Protein AF-A0A0D8B7C5-F1 (afdb_monomer)

pLDDT: mean 93.24, std 6.32, range [67.25, 98.38]

Organism: NCBI:txid1856

Secondary structure (DSSP, 8-state):
-TTSSSEEEEEEETTEEEEEEETTTTTTTPPB-HHHHHHHHHH-GGGTT---BS--EEE--B-TTSPBPPPPHHHHHHHTPPTT--EEEEEE-TTT--EEEPTT--BS-HHHHHHHHHHHGGG-TT-EEEEEE--

Sequence (135 aa):
GVVGGNIEPVHLLEPAGSVYVNEGGLDLRLPMNPRATLLAAAANPLWRGGVLFGDALVVGPVDEDGWDTSAPEDYTKVLLAETGCRFHVEFQAPSSGRRRRLPGLEWTGKFTAYADGLRLADGFPGMAVRVVPAP

Nearest PDB structures (foldseek):
  4a90-assembly1_A  TM=3.768E-01  e=2.143E+00  Mus musculus
  4a90-assembly2_B  TM=3.658E-01  e=3.052E+00  Mus musculus
  1fzd-assembly2_G  TM=3.040E-01  e=3.052E+00  Homo sapiens

Mean predicted aligned error: 3.58 Å

InterPro domains:
  IPR024559 Domain of unknown function DUF3846 [PF12957] (2-76)

Solvent-accessible surface area (backbone atoms only — not comparable to full-atom values): 7375 Å² total; per-residue (Å²): 90,98,29,75,45,59,75,34,81,45,71,26,59,45,72,54,20,29,37,34,25,20,64,55,14,73,87,70,63,40,59,76,22,67,68,60,24,47,50,38,27,21,16,20,42,88,34,58,90,56,82,42,24,42,43,69,45,72,31,15,48,62,48,98,88,67,46,76,36,72,52,43,65,69,52,49,61,43,78,67,50,63,92,84,49,40,28,32,46,32,39,29,40,84,89,68,81,54,73,45,69,61,83,98,54,76,30,72,42,71,67,54,37,42,54,52,38,48,61,66,30,67,87,38,70,71,37,19,34,38,61,41,69,49,134

Structure (mmCIF, N/CA/C/O backbone):
data_AF-A0A0D8B7C5-F1
#
_entry.id   AF-A0A0D8B7C5-F1
#
loop_
_atom_site.group_PDB
_atom_site.id
_atom_site.type_symbol
_atom_site.label_atom_id
_atom_site.label_alt_id
_atom_site.label_comp_id
_atom_site.label_asym_id
_atom_site.label_entity_id
_atom_site.label_seq_id
_atom_site.pdbx_PDB_ins_code
_atom_site.Cartn_x
_atom_site.Cartn_y
_atom_site.Cartn_z
_atom_site.occupancy
_atom_site.B_iso_or_equiv
_atom_site.auth_seq_id
_atom_site.auth_comp_id
_atom_site.auth_asym_id
_atom_site.auth_atom_id
_atom_site.pdbx_PDB_model_num
ATOM 1 N N . GLY A 1 1 ? 20.149 -1.244 -8.445 1.00 79.25 1 GLY A N 1
ATOM 2 C CA . GLY A 1 1 ? 19.353 -0.095 -7.966 1.00 79.25 1 GLY A CA 1
ATOM 3 C C . GLY A 1 1 ? 18.659 -0.443 -6.662 1.00 79.25 1 GLY A C 1
ATOM 4 O O . GLY A 1 1 ? 18.781 -1.581 -6.225 1.00 79.25 1 GLY A O 1
ATOM 5 N N . VAL A 1 2 ? 17.927 0.504 -6.066 1.00 90.38 2 VAL A N 1
ATOM 6 C CA . VAL A 1 2 ? 17.217 0.343 -4.774 1.00 90.38 2 VAL A CA 1
ATOM 7 C C . VAL A 1 2 ? 16.148 -0.766 -4.775 1.00 90.38 2 VAL A C 1
ATOM 9 O O . VAL A 1 2 ? 15.845 -1.316 -3.727 1.00 90.38 2 VAL A O 1
ATOM 12 N N . VAL A 1 3 ? 15.652 -1.153 -5.956 1.00 94.69 3 VAL A N 1
ATOM 13 C CA . VAL A 1 3 ? 14.718 -2.284 -6.172 1.00 94.69 3 VAL A CA 1
ATOM 14 C C . VAL A 1 3 ? 15.356 -3.457 -6.938 1.00 94.69 3 VAL A C 1
ATOM 16 O O . VAL A 1 3 ? 14.677 -4.301 -7.518 1.00 94.69 3 VAL A O 1
ATOM 19 N N . GLY A 1 4 ? 16.689 -3.502 -7.019 1.00 93.38 4 GLY A N 1
ATOM 20 C CA . GLY A 1 4 ? 17.407 -4.598 -7.683 1.00 93.38 4 GLY A CA 1
ATOM 21 C C . GLY A 1 4 ? 17.410 -4.571 -9.220 1.00 93.38 4 GLY A C 1
ATOM 22 O O . GLY A 1 4 ? 17.824 -5.549 -9.830 1.00 93.38 4 GLY A O 1
ATOM 23 N N . GLY A 1 5 ? 16.998 -3.472 -9.862 1.00 94.19 5 GLY A N 1
ATOM 24 C CA . GLY A 1 5 ? 16.987 -3.338 -11.328 1.00 94.19 5 GLY A CA 1
ATOM 25 C C . GLY A 1 5 ? 16.534 -1.956 -11.795 1.00 94.19 5 GLY A C 1
ATOM 26 O O . GLY A 1 5 ? 16.677 -0.991 -11.034 1.00 94.19 5 GLY A O 1
ATOM 27 N N . ASN A 1 6 ? 16.014 -1.882 -13.025 1.00 96.19 6 ASN A N 1
ATOM 28 C CA . ASN A 1 6 ? 15.286 -0.713 -13.523 1.00 96.19 6 ASN A CA 1
ATOM 29 C C . ASN A 1 6 ? 14.016 -0.513 -12.700 1.00 96.19 6 ASN A C 1
ATOM 31 O O . ASN A 1 6 ? 13.411 -1.488 -12.251 1.00 96.19 6 ASN A O 1
ATOM 35 N N . ILE A 1 7 ? 13.649 0.746 -12.479 1.00 95.50 7 ILE A N 1
ATOM 36 C CA . ILE A 1 7 ? 12.488 1.096 -11.667 1.00 95.50 7 ILE A 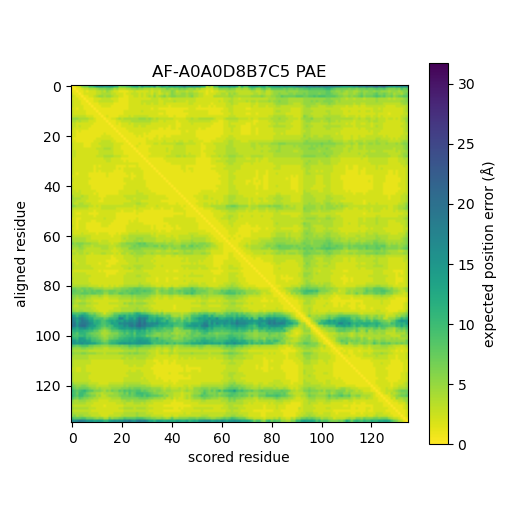CA 1
ATOM 37 C C . ILE A 1 7 ? 11.280 1.344 -12.563 1.00 95.50 7 ILE A C 1
ATOM 39 O O . ILE A 1 7 ? 11.401 2.022 -13.578 1.00 95.50 7 ILE A O 1
ATOM 43 N N . GLU A 1 8 ? 10.117 0.860 -12.145 1.00 95.31 8 GLU A N 1
ATOM 44 C CA . GLU A 1 8 ? 8.826 1.273 -12.693 1.00 95.31 8 GLU A CA 1
ATOM 45 C C . GLU A 1 8 ? 7.949 1.868 -11.577 1.00 95.31 8 GLU A C 1
ATOM 47 O O . GLU A 1 8 ? 7.939 1.336 -10.459 1.00 95.31 8 GLU A O 1
ATOM 52 N N . PRO A 1 9 ? 7.243 2.986 -11.826 1.00 96.44 9 PRO A N 1
ATOM 53 C CA . PRO A 1 9 ? 6.321 3.560 -10.857 1.00 96.44 9 PRO A CA 1
ATOM 54 C C . PRO A 1 9 ? 4.958 2.860 -10.880 1.00 96.44 9 PRO A C 1
ATOM 56 O O . PRO A 1 9 ? 4.271 2.808 -11.897 1.00 96.44 9 PRO A O 1
ATOM 59 N N . VAL A 1 10 ? 4.507 2.432 -9.705 1.00 97.44 10 VAL A N 1
ATOM 60 C CA . VAL A 1 10 ? 3.129 2.017 -9.431 1.00 97.44 10 VAL A CA 1
ATOM 61 C C . VAL A 1 10 ? 2.431 3.132 -8.658 1.00 97.44 10 VAL A C 1
ATOM 63 O O . VAL A 1 10 ? 2.718 3.363 -7.483 1.00 97.44 10 VAL A O 1
ATOM 66 N N . HIS A 1 11 ? 1.511 3.843 -9.311 1.00 96.25 11 HIS A N 1
ATOM 67 C CA . HIS A 1 11 ? 0.855 5.008 -8.714 1.00 96.25 11 HIS A CA 1
ATOM 68 C C . HIS A 1 11 ? -0.154 4.634 -7.622 1.00 96.25 11 HIS A C 1
ATOM 70 O O . HIS A 1 11 ? -1.088 3.854 -7.846 1.00 96.25 11 HIS A O 1
ATOM 76 N N . LEU A 1 12 ? 0.003 5.267 -6.462 1.00 95.94 12 LEU A N 1
ATOM 77 C CA . LEU A 1 12 ? -0.899 5.203 -5.319 1.00 95.94 12 LEU A CA 1
ATOM 78 C C . LEU A 1 12 ? -1.798 6.441 -5.322 1.00 95.94 12 LEU A C 1
ATOM 80 O O . LEU A 1 12 ? -1.307 7.554 -5.507 1.00 95.94 12 LEU A O 1
ATOM 84 N N . LEU A 1 13 ? -3.106 6.263 -5.122 1.00 93.94 13 LEU A N 1
ATOM 85 C CA . LEU A 1 13 ? -4.056 7.382 -5.143 1.00 93.94 13 LEU A CA 1
ATOM 86 C C . LEU A 1 13 ? -4.376 7.882 -3.736 1.00 93.94 13 LEU A C 1
ATOM 88 O O . LEU A 1 13 ? -4.490 9.084 -3.524 1.00 93.94 13 LEU A O 1
ATOM 92 N N . GLU A 1 14 ? -4.521 6.972 -2.773 1.00 92.00 14 GLU A N 1
ATOM 93 C CA . GLU A 1 14 ? -4.993 7.315 -1.434 1.00 92.00 14 GLU A CA 1
ATOM 94 C C . GLU A 1 14 ? -4.249 6.555 -0.328 1.00 92.00 14 GLU A C 1
ATOM 96 O O . GLU A 1 14 ? -4.606 5.411 -0.030 1.00 92.00 14 GLU A O 1
ATOM 101 N N . PRO A 1 15 ? -3.288 7.195 0.365 1.00 92.38 15 PRO A N 1
ATOM 102 C CA . PRO A 1 15 ? -2.668 8.495 0.059 1.00 92.38 15 PRO A CA 1
ATOM 103 C C . PRO A 1 15 ? -1.938 8.543 -1.294 1.00 92.38 15 PRO A C 1
ATOM 105 O O . PRO A 1 15 ? -1.398 7.530 -1.745 1.00 92.38 15 PRO A O 1
ATOM 108 N N . ALA A 1 16 ? -1.867 9.732 -1.899 1.00 94.12 16 ALA A N 1
ATOM 109 C CA . ALA A 1 16 ? -1.151 9.946 -3.155 1.00 94.12 16 ALA A CA 1
ATOM 110 C C . ALA A 1 16 ? 0.359 9.692 -3.000 1.00 94.12 16 ALA A C 1
ATOM 112 O O . ALA A 1 16 ? 0.970 10.132 -2.026 1.00 94.12 16 ALA A O 1
ATOM 113 N N . GLY A 1 17 ? 0.956 8.990 -3.962 1.00 95.94 17 GLY A N 1
ATOM 114 C CA . GLY A 1 17 ? 2.382 8.667 -3.994 1.00 95.94 17 GLY A CA 1
ATOM 115 C C . GLY A 1 17 ? 2.693 7.605 -5.044 1.00 95.94 17 GLY A C 1
ATOM 116 O O . GLY A 1 17 ? 1.864 7.323 -5.911 1.00 95.94 17 GLY A O 1
ATOM 117 N N . SER A 1 18 ? 3.859 6.976 -4.938 1.00 97.56 18 SER A N 1
ATOM 118 C CA . SER A 1 18 ? 4.259 5.884 -5.832 1.00 97.56 18 SER A CA 1
ATOM 119 C C . SER A 1 18 ? 4.951 4.765 -5.062 1.00 97.56 18 SER A C 1
ATOM 121 O O . SER A 1 18 ? 5.637 4.999 -4.066 1.00 97.56 18 SER A O 1
ATOM 123 N N . VAL A 1 19 ? 4.790 3.534 -5.543 1.00 97.94 19 VAL A N 1
ATOM 124 C CA . VAL A 1 19 ? 5.674 2.417 -5.208 1.00 97.94 19 VAL A CA 1
ATOM 125 C C . VAL A 1 19 ? 6.571 2.176 -6.407 1.00 97.94 19 VAL A C 1
ATOM 127 O O . VAL A 1 19 ? 6.086 1.789 -7.464 1.00 97.94 19 VAL A O 1
ATOM 130 N N . TYR A 1 20 ? 7.871 2.383 -6.251 1.00 97.94 20 TYR A N 1
ATOM 131 C CA . TYR A 1 20 ? 8.835 1.907 -7.229 1.00 97.94 20 TYR A CA 1
ATOM 132 C C . TYR A 1 20 ? 9.106 0.431 -6.996 1.00 97.94 20 TYR A C 1
ATOM 134 O O . TYR A 1 20 ? 9.385 0.015 -5.868 1.00 97.94 20 TYR A O 1
ATOM 142 N N . VAL A 1 21 ? 9.044 -0.346 -8.070 1.00 98.12 21 VAL A N 1
ATOM 143 C CA . VAL A 1 21 ? 9.389 -1.771 -8.095 1.00 98.12 21 VAL A CA 1
ATOM 144 C C . VAL A 1 21 ? 10.320 -2.057 -9.263 1.00 98.12 21 VAL A C 1
ATOM 146 O O . VAL A 1 21 ? 10.626 -1.169 -10.058 1.00 98.12 21 VAL A O 1
ATOM 149 N N . ASN A 1 22 ? 10.821 -3.286 -9.339 1.00 98.06 22 ASN A N 1
ATOM 150 C CA . ASN A 1 22 ? 11.639 -3.713 -10.461 1.00 98.06 22 ASN A CA 1
ATOM 151 C C . ASN A 1 22 ? 10.774 -3.925 -11.712 1.00 98.06 22 ASN A C 1
ATOM 153 O O . ASN A 1 22 ? 9.951 -4.838 -11.718 1.00 98.06 22 ASN A O 1
ATOM 157 N N . GLU A 1 23 ? 11.026 -3.149 -12.766 1.00 97.00 23 GLU A N 1
ATOM 158 C CA . GLU A 1 23 ? 10.319 -3.226 -14.058 1.00 97.00 23 GLU A CA 1
ATOM 159 C C . GLU A 1 23 ? 10.346 -4.641 -14.665 1.00 97.00 23 GLU A C 1
ATOM 161 O O . GLU A 1 23 ? 9.362 -5.133 -15.205 1.00 97.00 23 GLU A O 1
ATOM 166 N N . GLY A 1 24 ? 11.468 -5.353 -14.523 1.00 96.56 24 GLY A N 1
ATOM 167 C CA . GLY A 1 24 ? 11.631 -6.717 -15.028 1.00 96.56 24 GLY A CA 1
ATOM 168 C C . GLY A 1 24 ? 11.200 -7.801 -14.042 1.00 96.56 24 GLY A C 1
ATOM 169 O O . GLY A 1 24 ? 11.565 -8.960 -14.227 1.00 96.56 24 GLY A O 1
ATOM 170 N N . GLY A 1 25 ? 10.501 -7.464 -12.953 1.00 96.69 25 GLY A N 1
ATOM 171 C CA . GLY A 1 25 ? 10.321 -8.359 -11.809 1.00 96.69 25 GLY A CA 1
ATOM 172 C C . GLY A 1 25 ? 9.688 -9.714 -12.150 1.00 96.69 25 GLY A C 1
ATOM 173 O O . GLY A 1 25 ? 10.139 -10.742 -11.638 1.00 96.69 25 GLY A O 1
ATOM 174 N N . LEU A 1 26 ? 8.699 -9.730 -13.049 1.00 95.06 26 LEU A N 1
ATOM 175 C CA . LEU A 1 26 ? 8.060 -10.961 -13.523 1.00 95.06 26 LEU A CA 1
ATOM 176 C C . LEU A 1 26 ? 9.001 -11.793 -14.409 1.00 95.06 26 LEU A C 1
ATOM 178 O O . LEU A 1 26 ? 9.189 -12.985 -14.157 1.00 95.06 26 LEU A O 1
ATOM 182 N N . ASP A 1 27 ? 9.623 -11.166 -15.409 1.00 97.00 27 ASP A N 1
ATOM 183 C CA . ASP A 1 27 ? 10.511 -11.834 -16.371 1.00 97.00 27 ASP A CA 1
ATOM 184 C C . ASP A 1 27 ? 11.762 -12.406 -15.694 1.00 97.00 27 ASP A C 1
ATOM 186 O O . ASP A 1 27 ? 12.216 -13.510 -16.004 1.00 97.00 27 ASP A O 1
ATOM 190 N N . LEU A 1 28 ? 12.278 -11.684 -14.698 1.00 96.69 28 LEU A N 1
ATOM 191 C CA . LEU A 1 28 ? 13.405 -12.089 -13.860 1.00 96.69 28 LEU A CA 1
ATOM 192 C C . LEU A 1 28 ? 13.012 -13.096 -12.770 1.00 96.69 28 LEU A C 1
ATOM 194 O O . LEU A 1 28 ? 13.885 -13.569 -12.040 1.00 96.69 28 LEU A O 1
ATOM 198 N N . ARG A 1 29 ? 11.722 -13.440 -12.652 1.00 96.88 29 ARG A N 1
ATOM 199 C CA . ARG A 1 29 ? 11.176 -14.354 -11.635 1.00 96.88 29 ARG A CA 1
ATOM 200 C C . ARG A 1 29 ? 11.558 -13.950 -10.210 1.00 96.88 29 ARG A C 1
ATOM 202 O O . ARG A 1 29 ? 11.869 -14.804 -9.376 1.00 96.88 29 ARG A O 1
ATOM 209 N N . LEU A 1 30 ? 11.548 -12.649 -9.929 1.00 97.88 30 LEU A N 1
ATOM 210 C CA . LEU A 1 30 ? 11.749 -12.157 -8.573 1.00 97.88 30 LEU A CA 1
ATOM 211 C C . LEU A 1 30 ? 10.619 -12.664 -7.663 1.00 97.88 30 LEU A C 1
ATOM 213 O O . LEU A 1 30 ? 9.504 -12.911 -8.131 1.00 97.88 30 LEU A O 1
ATOM 217 N N . PRO A 1 31 ? 10.873 -12.846 -6.358 1.00 98.12 31 PRO A N 1
ATOM 218 C CA . PRO A 1 31 ? 9.836 -13.297 -5.441 1.00 98.12 31 PRO A CA 1
ATOM 219 C C . PRO A 1 31 ? 8.682 -12.292 -5.393 1.00 98.12 31 PRO A C 1
ATOM 221 O O . PRO A 1 31 ? 8.898 -11.080 -5.397 1.00 98.12 31 PRO A O 1
ATOM 224 N N . MET A 1 32 ? 7.450 -12.796 -5.298 1.00 98.00 32 MET A N 1
ATOM 225 C CA . MET A 1 32 ? 6.280 -11.952 -5.060 1.00 98.00 32 MET A CA 1
ATOM 226 C C . MET A 1 32 ? 6.479 -11.121 -3.788 1.00 98.00 32 MET A C 1
ATOM 228 O O . MET A 1 32 ? 6.864 -11.652 -2.744 1.00 98.00 32 MET A O 1
ATOM 232 N N . ASN A 1 33 ? 6.130 -9.837 -3.853 1.00 98.19 33 ASN A N 1
ATOM 233 C CA . ASN A 1 33 ? 6.102 -8.948 -2.703 1.00 98.19 33 ASN A CA 1
ATOM 234 C C . ASN A 1 33 ? 4.655 -8.740 -2.224 1.00 98.19 33 ASN A C 1
ATOM 236 O O . ASN A 1 33 ? 3.966 -7.829 -2.698 1.00 98.19 33 ASN A O 1
ATOM 240 N N . PRO A 1 34 ? 4.166 -9.549 -1.264 1.00 97.94 34 PRO A N 1
ATOM 241 C CA . PRO A 1 34 ? 2.782 -9.453 -0.802 1.00 97.94 34 PRO A CA 1
ATOM 242 C C . PRO A 1 34 ? 2.493 -8.112 -0.122 1.00 97.94 34 PRO A C 1
ATOM 244 O O . PRO A 1 34 ? 1.378 -7.610 -0.198 1.00 97.94 34 PRO A O 1
ATOM 247 N N . ARG A 1 35 ? 3.499 -7.500 0.515 1.00 97.75 35 ARG A N 1
ATOM 248 C CA . ARG A 1 35 ? 3.347 -6.221 1.218 1.00 97.75 35 ARG A CA 1
ATOM 249 C C . ARG A 1 35 ? 3.112 -5.077 0.239 1.00 97.75 35 ARG A C 1
ATOM 251 O O . ARG A 1 35 ? 2.156 -4.328 0.412 1.00 97.75 35 ARG A O 1
ATOM 258 N N . ALA A 1 36 ? 3.952 -4.976 -0.791 1.00 98.00 36 ALA A N 1
ATOM 259 C CA . ALA A 1 36 ? 3.799 -3.970 -1.840 1.00 98.00 36 ALA A CA 1
ATOM 260 C C . ALA A 1 36 ? 2.510 -4.194 -2.643 1.00 98.00 36 ALA A C 1
ATOM 262 O O . ALA A 1 36 ? 1.780 -3.245 -2.908 1.00 98.00 36 ALA A O 1
ATOM 263 N N . THR A 1 37 ? 2.189 -5.455 -2.951 1.00 98.38 37 THR A N 1
ATOM 264 C CA . THR A 1 37 ? 0.967 -5.823 -3.681 1.00 98.38 37 THR A CA 1
ATOM 265 C C . THR A 1 37 ? -0.297 -5.407 -2.923 1.00 98.38 37 THR A C 1
ATOM 267 O O . THR A 1 37 ? -1.173 -4.760 -3.493 1.00 98.38 37 THR A O 1
ATOM 270 N N . LEU A 1 38 ? -0.380 -5.715 -1.621 1.00 98.12 38 LEU A N 1
ATOM 271 C CA . LEU A 1 38 ? -1.498 -5.286 -0.776 1.00 98.12 38 LEU A CA 1
ATOM 272 C C . LEU A 1 38 ? -1.598 -3.760 -0.703 1.00 98.12 38 LEU A C 1
ATOM 274 O O . LEU A 1 38 ? -2.698 -3.221 -0.794 1.00 98.12 38 LEU A O 1
ATOM 278 N N . LEU A 1 39 ? -0.463 -3.069 -0.563 1.00 97.88 39 LEU A N 1
ATOM 279 C CA . LEU A 1 39 ? -0.427 -1.611 -0.486 1.00 97.88 39 LEU A CA 1
ATOM 280 C C . LEU A 1 39 ? -0.950 -0.961 -1.775 1.00 97.88 39 LEU A C 1
ATOM 282 O O . LEU A 1 39 ? -1.810 -0.085 -1.707 1.00 97.88 39 LEU A O 1
ATOM 286 N N . ALA A 1 40 ? -0.482 -1.423 -2.938 1.00 98.06 40 ALA A N 1
ATOM 287 C CA . ALA A 1 40 ? -0.908 -0.911 -4.237 1.00 98.06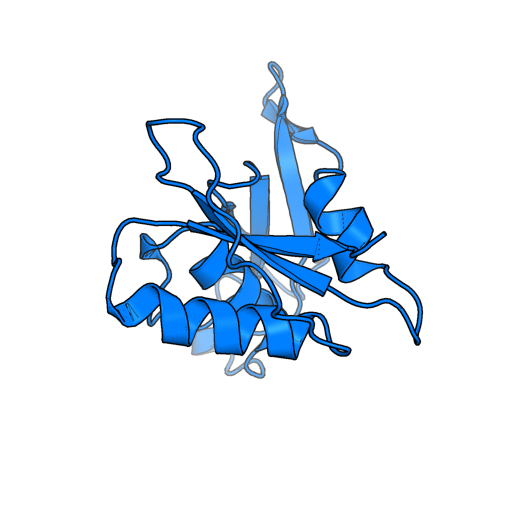 40 ALA A CA 1
ATOM 288 C C . ALA A 1 40 ? -2.405 -1.144 -4.477 1.00 98.06 40 ALA A C 1
ATOM 290 O O . ALA A 1 40 ? -3.128 -0.202 -4.795 1.00 98.06 40 ALA A O 1
ATOM 291 N N . ALA A 1 41 ? -2.894 -2.366 -4.241 1.00 97.38 41 ALA A N 1
ATOM 292 C CA . ALA A 1 41 ? -4.310 -2.701 -4.399 1.00 97.38 41 ALA A CA 1
ATOM 293 C C . ALA A 1 41 ? -5.227 -1.916 -3.441 1.00 97.38 41 ALA A C 1
ATOM 295 O O . ALA A 1 41 ? -6.379 -1.620 -3.776 1.00 97.38 41 ALA A O 1
ATOM 296 N N . ALA A 1 42 ? -4.735 -1.600 -2.238 1.00 96.56 42 ALA A N 1
ATOM 297 C CA . ALA A 1 42 ? -5.464 -0.829 -1.240 1.00 96.56 42 ALA A CA 1
ATOM 298 C C . ALA A 1 42 ? -5.561 0.650 -1.629 1.00 96.56 42 ALA A C 1
ATOM 300 O O . ALA A 1 42 ? -6.663 1.197 -1.683 1.00 96.56 42 ALA A O 1
ATOM 301 N N . ALA A 1 43 ? -4.433 1.275 -1.956 1.00 96.12 43 ALA A N 1
ATOM 302 C CA . ALA A 1 43 ? -4.373 2.702 -2.250 1.00 96.12 43 ALA A CA 1
ATOM 303 C C . ALA A 1 43 ? -4.876 3.066 -3.653 1.00 96.12 43 ALA A C 1
ATOM 305 O O . ALA A 1 43 ? -5.255 4.213 -3.887 1.00 96.12 43 ALA A O 1
ATOM 306 N N . ASN A 1 44 ? -4.876 2.121 -4.594 1.00 95.50 44 ASN A N 1
ATOM 307 C CA . ASN A 1 44 ? -5.375 2.324 -5.945 1.00 95.50 44 ASN A CA 1
ATOM 308 C C . ASN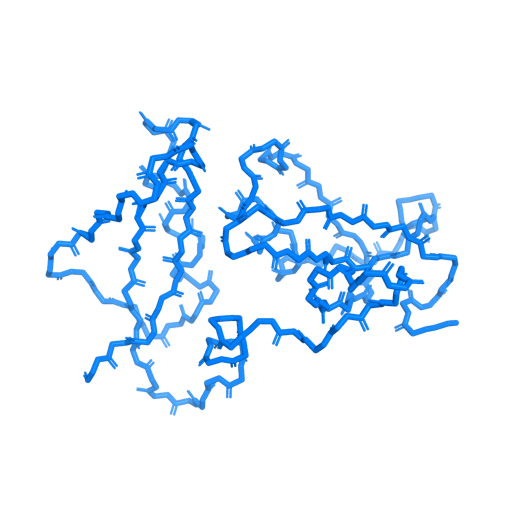 A 1 44 ? -6.146 1.078 -6.421 1.00 95.50 44 ASN A C 1
ATOM 310 O O . ASN A 1 44 ? -5.533 0.068 -6.773 1.00 95.50 44 ASN A O 1
ATOM 314 N N . PRO A 1 45 ? -7.492 1.141 -6.488 1.00 93.75 45 PRO A N 1
ATOM 315 C CA . PRO A 1 45 ? -8.310 -0.002 -6.885 1.00 93.75 45 PRO A CA 1
ATOM 316 C C . PRO A 1 45 ? -7.996 -0.585 -8.269 1.00 93.75 45 PRO A C 1
ATOM 318 O O . PRO A 1 45 ? -8.309 -1.750 -8.502 1.00 93.75 45 PRO A O 1
ATOM 321 N N . LEU A 1 46 ? -7.348 0.172 -9.166 1.00 93.81 46 LEU A N 1
ATOM 322 C CA . LEU A 1 46 ? -6.897 -0.334 -10.471 1.00 93.81 46 LEU A CA 1
ATOM 323 C C . LEU A 1 46 ? -5.852 -1.450 -10.351 1.00 93.81 46 LEU A C 1
ATOM 325 O O . LEU A 1 46 ? -5.726 -2.265 -11.257 1.00 93.81 46 LEU A O 1
ATOM 329 N N . TRP A 1 47 ? -5.131 -1.516 -9.230 1.00 95.38 47 TRP A N 1
ATOM 330 C CA . TRP A 1 47 ? -4.129 -2.549 -8.963 1.00 95.38 47 TRP A CA 1
ATOM 331 C C . TRP A 1 47 ? -4.700 -3.796 -8.281 1.00 95.38 47 TRP A C 1
ATOM 333 O O . TRP A 1 47 ? -3.954 -4.719 -7.949 1.00 95.38 47 TRP A O 1
ATOM 343 N N . ARG A 1 48 ? -6.021 -3.878 -8.078 1.00 94.06 48 ARG A N 1
ATOM 344 C CA . ARG A 1 48 ? -6.662 -5.103 -7.580 1.00 94.06 48 ARG A CA 1
ATOM 345 C C . ARG A 1 48 ? -6.535 -6.210 -8.623 1.00 94.06 48 ARG A C 1
ATOM 347 O O . ARG A 1 48 ? -7.034 -6.083 -9.734 1.00 94.06 48 ARG A O 1
ATOM 354 N N . GLY A 1 49 ? -5.863 -7.297 -8.251 1.00 92.06 49 GLY A N 1
ATOM 355 C CA . GLY A 1 49 ? -5.527 -8.404 -9.154 1.00 92.06 49 GLY A CA 1
ATOM 356 C C . GLY A 1 49 ? -4.129 -8.304 -9.775 1.00 92.06 49 GLY A C 1
ATOM 357 O O . GLY A 1 49 ? -3.660 -9.285 -10.346 1.00 92.06 49 GLY A O 1
ATOM 358 N N . GLY A 1 50 ? -3.445 -7.166 -9.619 1.00 95.25 50 GLY A N 1
ATOM 359 C CA . GLY A 1 50 ? -2.025 -7.041 -9.932 1.00 95.25 50 GLY A CA 1
ATOM 360 C C . GLY A 1 50 ? -1.149 -7.743 -8.892 1.00 95.25 50 GLY A C 1
ATOM 361 O O . GLY A 1 50 ? -1.568 -7.978 -7.758 1.00 95.25 50 GLY A O 1
ATOM 362 N N . VAL A 1 51 ? 0.085 -8.065 -9.281 1.00 97.69 51 VAL A N 1
ATOM 363 C CA . VAL A 1 51 ? 1.101 -8.651 -8.399 1.00 97.69 51 VAL A CA 1
ATOM 364 C C . VAL A 1 51 ? 2.409 -7.908 -8.613 1.00 97.69 51 VAL A C 1
ATOM 366 O O . VAL A 1 51 ? 2.857 -7.770 -9.747 1.00 97.69 51 VAL A O 1
ATOM 369 N N . LEU A 1 52 ? 3.012 -7.438 -7.524 1.00 98.19 52 LEU A N 1
ATOM 370 C CA . LEU A 1 52 ? 4.308 -6.766 -7.549 1.00 98.19 52 LEU A CA 1
ATOM 371 C C . LEU A 1 52 ? 5.409 -7.729 -7.100 1.00 98.19 52 LEU A C 1
ATOM 373 O O . LEU A 1 52 ? 5.204 -8.540 -6.189 1.00 98.19 52 LEU A O 1
ATOM 377 N N . PHE A 1 53 ? 6.584 -7.625 -7.717 1.00 98.25 53 PHE A N 1
ATOM 378 C CA . PHE A 1 53 ? 7.699 -8.553 -7.524 1.00 98.25 53 PHE A CA 1
ATOM 379 C C . PHE A 1 53 ? 8.969 -7.83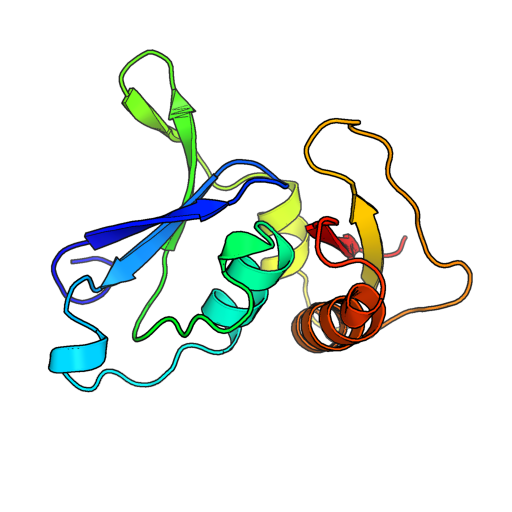2 -7.061 1.00 98.25 53 PHE A C 1
ATOM 381 O O . PHE A 1 53 ? 9.248 -6.709 -7.473 1.00 98.25 53 PHE A O 1
ATOM 388 N N . GLY A 1 54 ? 9.760 -8.511 -6.229 1.00 98.00 54 GLY A N 1
ATOM 389 C CA . GLY A 1 54 ? 11.035 -8.011 -5.718 1.00 98.00 54 GLY A CA 1
ATOM 390 C C . GLY A 1 54 ? 10.906 -6.951 -4.623 1.00 98.00 54 GLY A C 1
ATOM 391 O O . GLY A 1 54 ? 9.868 -6.806 -3.969 1.00 98.00 54 GLY A O 1
ATOM 392 N N . ASP A 1 55 ? 11.998 -6.229 -4.390 1.00 97.69 55 ASP A N 1
ATOM 393 C CA . ASP A 1 55 ? 12.026 -5.124 -3.436 1.00 97.69 55 ASP A CA 1
ATOM 394 C C . ASP A 1 55 ? 11.199 -3.940 -3.947 1.00 97.69 55 ASP A C 1
ATOM 396 O O . ASP A 1 55 ? 11.036 -3.737 -5.149 1.00 97.69 55 ASP A O 1
ATOM 400 N N . ALA A 1 56 ? 10.660 -3.163 -3.011 1.00 97.69 56 ALA A N 1
ATOM 401 C CA . ALA A 1 56 ? 9.766 -2.054 -3.308 1.00 97.69 56 ALA A CA 1
ATOM 402 C C . ALA A 1 56 ? 10.123 -0.834 -2.456 1.00 97.69 56 ALA A C 1
ATOM 404 O O . ALA A 1 56 ? 10.409 -0.972 -1.263 1.00 97.69 56 ALA A O 1
ATOM 405 N N . LEU A 1 57 ? 10.057 0.351 -3.058 1.00 97.50 57 LEU A N 1
ATOM 406 C CA . LEU A 1 57 ? 10.294 1.635 -2.403 1.00 97.50 57 LEU A CA 1
ATOM 407 C C . LEU A 1 57 ? 9.029 2.490 -2.480 1.00 97.50 57 LEU A C 1
ATOM 409 O O . LEU A 1 57 ? 8.532 2.751 -3.567 1.00 97.50 57 LEU A O 1
ATOM 413 N N . VAL A 1 58 ? 8.526 2.947 -1.334 1.00 97.81 58 VAL A N 1
ATOM 414 C CA . VAL A 1 58 ? 7.386 3.874 -1.271 1.00 97.81 58 VAL A CA 1
ATOM 415 C C . VAL A 1 58 ? 7.908 5.305 -1.205 1.00 97.81 58 VAL A C 1
ATOM 417 O O . VAL A 1 58 ? 8.740 5.610 -0.351 1.00 97.81 58 VAL A O 1
ATOM 420 N N . VAL A 1 59 ? 7.385 6.175 -2.064 1.00 97.81 59 VAL A N 1
ATOM 421 C CA . VAL A 1 59 ? 7.682 7.614 -2.103 1.00 97.81 59 VAL A CA 1
ATOM 422 C C . VAL A 1 59 ? 6.393 8.436 -2.138 1.00 97.81 59 VAL A C 1
ATOM 424 O O . VAL A 1 59 ? 5.304 7.908 -2.390 1.00 97.81 59 VAL A O 1
ATOM 427 N N . GLY A 1 60 ? 6.511 9.729 -1.850 1.00 97.38 60 GLY A N 1
ATOM 428 C CA . GLY A 1 60 ? 5.427 10.687 -2.017 1.00 97.38 60 GLY A CA 1
ATOM 429 C C . GLY A 1 60 ? 5.201 11.098 -3.464 1.00 97.38 60 GLY A C 1
ATOM 430 O O . GLY A 1 60 ? 5.855 10.583 -4.371 1.00 97.38 60 GLY A O 1
ATOM 431 N N . PRO A 1 61 ? 4.218 11.981 -3.702 1.00 95.12 61 PRO A N 1
ATOM 432 C CA . PRO A 1 61 ? 4.001 12.547 -5.024 1.00 95.12 61 PRO A CA 1
ATOM 433 C C . PRO A 1 61 ? 5.239 13.328 -5.469 1.00 95.12 61 PRO A C 1
ATOM 435 O O . PRO A 1 61 ? 6.014 13.800 -4.635 1.00 95.12 61 PRO A O 1
ATOM 438 N N . VAL A 1 62 ? 5.406 13.480 -6.779 1.00 94.31 62 VAL A N 1
ATOM 439 C CA . VAL A 1 62 ? 6.435 14.375 -7.309 1.00 94.31 62 VAL A CA 1
ATOM 440 C C . VAL A 1 62 ? 6.112 15.825 -6.939 1.00 94.31 62 VAL A C 1
ATOM 442 O O . VAL A 1 62 ? 4.937 16.206 -6.904 1.00 94.31 62 VAL A O 1
ATOM 445 N N . ASP A 1 63 ? 7.135 16.613 -6.624 1.00 94.62 63 ASP A N 1
ATOM 446 C CA . ASP A 1 63 ? 7.000 18.054 -6.411 1.00 94.62 63 ASP A CA 1
ATOM 447 C C . ASP A 1 63 ? 6.911 18.830 -7.740 1.00 94.62 63 ASP A C 1
ATOM 449 O O . ASP A 1 63 ? 6.859 18.249 -8.828 1.00 94.62 63 ASP A O 1
ATOM 453 N N . GLU A 1 64 ? 6.841 20.161 -7.656 1.00 94.62 64 GLU A N 1
ATOM 454 C CA . GLU A 1 64 ? 6.714 21.048 -8.824 1.00 94.62 64 GLU A CA 1
ATOM 455 C C . GLU A 1 64 ? 7.915 20.963 -9.781 1.00 94.62 64 GLU A C 1
ATOM 457 O O . GLU A 1 64 ? 7.774 21.245 -10.971 1.00 94.62 64 GLU A O 1
ATOM 462 N N . ASP A 1 65 ? 9.068 20.521 -9.277 1.00 95.25 65 ASP A N 1
ATOM 463 C CA . ASP A 1 65 ? 10.305 20.336 -10.032 1.00 95.25 65 ASP A CA 1
ATOM 464 C C . ASP A 1 65 ? 10.445 18.901 -10.582 1.00 95.25 65 ASP A C 1
ATOM 466 O O . ASP A 1 65 ? 11.402 18.589 -11.296 1.00 95.25 65 ASP A O 1
ATOM 470 N N . GLY A 1 66 ? 9.476 18.025 -10.291 1.00 92.56 66 GLY A N 1
ATOM 471 C CA . GLY A 1 66 ? 9.439 16.640 -10.750 1.00 92.56 66 GLY A CA 1
ATOM 472 C C . GLY A 1 66 ? 10.247 15.667 -9.890 1.00 92.56 66 GLY A C 1
ATOM 473 O O . GLY A 1 66 ? 10.483 14.540 -10.330 1.00 92.56 66 GLY A O 1
ATOM 474 N N . TRP A 1 67 ? 10.670 16.062 -8.687 1.00 94.88 67 TRP A N 1
ATOM 475 C CA . TRP A 1 67 ? 11.401 15.191 -7.769 1.00 94.88 67 TRP A CA 1
ATOM 476 C C . TRP A 1 67 ? 10.458 14.406 -6.868 1.00 94.88 67 TRP A C 1
ATOM 478 O O . TRP A 1 67 ? 9.472 14.936 -6.359 1.00 94.88 67 TRP A O 1
ATOM 488 N N . ASP A 1 68 ? 10.785 13.135 -6.625 1.00 93.31 68 ASP A N 1
ATOM 489 C CA . ASP A 1 68 ? 10.086 12.335 -5.622 1.00 93.31 68 ASP A CA 1
ATOM 490 C C . ASP A 1 68 ? 10.199 12.990 -4.241 1.00 93.31 68 ASP A C 1
ATOM 492 O O . ASP A 1 68 ? 11.287 13.355 -3.786 1.00 93.31 68 ASP A O 1
ATOM 496 N N . THR A 1 69 ? 9.076 13.070 -3.532 1.00 96.88 69 THR A N 1
ATOM 497 C CA . THR A 1 69 ? 9.053 13.540 -2.144 1.00 96.88 69 THR A CA 1
ATOM 498 C C . THR A 1 69 ? 9.097 12.377 -1.151 1.00 96.88 69 THR A C 1
ATOM 500 O O . THR A 1 69 ? 8.958 11.198 -1.497 1.00 96.88 69 THR A O 1
ATOM 503 N N . SER A 1 70 ? 9.292 12.696 0.130 1.00 97.19 70 SER A N 1
ATOM 504 C CA . SER A 1 70 ? 9.212 11.716 1.217 1.00 97.19 70 SER A CA 1
ATOM 505 C C . SER A 1 70 ? 7.879 10.965 1.216 1.00 97.19 70 SER A C 1
ATOM 507 O O . SER A 1 70 ? 6.827 11.537 0.930 1.00 97.19 70 SER A O 1
ATOM 509 N N . ALA A 1 71 ? 7.915 9.688 1.605 1.00 97.06 71 ALA A N 1
ATOM 510 C CA . ALA A 1 71 ? 6.710 8.876 1.738 1.00 97.06 71 ALA A CA 1
ATOM 511 C C . ALA A 1 71 ? 5.657 9.571 2.635 1.00 97.06 71 ALA A C 1
ATOM 513 O O . ALA A 1 71 ? 6.012 10.050 3.719 1.00 97.06 71 ALA A O 1
ATOM 514 N N . PRO A 1 72 ? 4.373 9.595 2.226 1.00 96.19 72 PRO A N 1
ATOM 515 C CA . PRO A 1 72 ? 3.299 10.215 2.985 1.00 96.19 72 PRO A CA 1
ATOM 516 C C . PRO A 1 72 ? 3.245 9.705 4.421 1.00 96.19 72 PRO A C 1
ATOM 518 O O . PRO A 1 72 ? 3.392 8.506 4.673 1.00 96.19 72 PRO A O 1
ATOM 521 N N . GLU A 1 73 ? 2.973 10.612 5.359 1.00 95.75 73 GLU A N 1
ATOM 522 C CA . GLU A 1 73 ? 2.945 10.295 6.790 1.00 95.75 73 GLU A CA 1
ATOM 523 C C . GLU A 1 73 ? 1.948 9.169 7.114 1.00 95.75 73 GLU A C 1
ATOM 525 O O . GLU A 1 73 ? 2.199 8.315 7.959 1.00 95.75 73 GLU A O 1
ATOM 530 N N . ASP A 1 74 ? 0.837 9.118 6.384 1.00 94.12 74 ASP A N 1
ATOM 531 C CA . ASP A 1 74 ? -0.170 8.064 6.489 1.00 94.12 74 ASP A CA 1
ATOM 532 C C . ASP A 1 74 ? 0.400 6.664 6.192 1.00 94.12 74 ASP A C 1
ATOM 534 O O . ASP A 1 74 ? 0.018 5.690 6.841 1.00 94.12 74 ASP A O 1
ATOM 538 N N . TYR A 1 75 ? 1.350 6.549 5.255 1.00 96.44 75 TYR A N 1
ATOM 539 C CA . TYR A 1 75 ? 2.057 5.293 5.016 1.00 96.44 75 TYR A CA 1
ATOM 540 C C . TYR A 1 75 ? 3.091 5.024 6.101 1.00 96.44 75 TYR A C 1
ATOM 542 O O . TYR A 1 75 ? 3.139 3.910 6.625 1.00 96.44 75 TYR A O 1
ATOM 550 N N . THR A 1 76 ? 3.916 6.009 6.463 1.00 96.62 76 THR A N 1
ATOM 551 C CA . THR A 1 76 ? 5.005 5.791 7.428 1.00 96.62 76 THR A CA 1
ATOM 552 C C . THR A 1 76 ? 4.467 5.434 8.814 1.00 96.62 76 THR A C 1
ATOM 554 O O . THR A 1 76 ? 4.946 4.466 9.404 1.00 96.62 76 THR A O 1
ATOM 557 N N . LYS A 1 77 ? 3.395 6.094 9.279 1.00 95.88 77 LYS A N 1
ATOM 558 C CA . LYS A 1 77 ? 2.686 5.782 10.536 1.00 95.88 77 LYS A CA 1
ATOM 559 C C . LYS A 1 77 ? 2.236 4.330 10.634 1.00 95.88 77 LYS A C 1
ATOM 561 O O . LYS A 1 77 ? 2.219 3.773 11.724 1.00 95.88 77 LYS A O 1
ATOM 566 N N . VAL A 1 78 ? 1.855 3.713 9.517 1.00 96.38 78 VAL A N 1
ATOM 567 C CA . VAL A 1 78 ? 1.377 2.325 9.488 1.00 96.38 78 VAL A CA 1
ATOM 568 C C . VAL A 1 78 ? 2.531 1.361 9.258 1.00 96.38 78 VAL A C 1
ATOM 570 O O . VAL A 1 78 ? 2.712 0.410 10.015 1.00 96.38 78 VAL A O 1
ATOM 573 N N . LEU A 1 79 ? 3.321 1.579 8.206 1.00 95.81 79 LEU A N 1
ATOM 574 C CA . LEU A 1 79 ? 4.369 0.653 7.780 1.00 95.81 79 LEU A CA 1
ATOM 575 C C . LEU A 1 79 ? 5.477 0.531 8.831 1.00 95.81 79 LEU A C 1
ATOM 577 O O . LEU A 1 79 ? 5.968 -0.580 9.057 1.00 95.81 79 LEU A O 1
ATOM 581 N N . LEU A 1 80 ? 5.795 1.631 9.519 1.00 95.69 80 LEU A N 1
ATOM 582 C CA . LEU A 1 80 ? 6.820 1.700 10.563 1.00 95.69 80 LEU A CA 1
ATOM 583 C C . LEU A 1 80 ? 6.260 1.536 11.983 1.00 95.69 80 LEU A C 1
ATOM 585 O O . LEU A 1 80 ? 7.028 1.599 12.936 1.00 95.69 80 LEU A O 1
ATOM 589 N N . ALA A 1 81 ? 4.953 1.289 12.138 1.00 94.75 81 ALA A N 1
ATOM 590 C CA . ALA A 1 81 ? 4.356 1.029 13.445 1.00 94.75 81 ALA A CA 1
ATOM 591 C C . ALA A 1 81 ? 5.028 -0.161 14.147 1.00 94.75 81 ALA A C 1
ATOM 593 O O . ALA A 1 81 ? 5.241 -1.221 13.530 1.00 94.75 81 ALA A O 1
ATOM 594 N N . GLU A 1 82 ? 5.306 0.026 15.437 1.00 90.81 82 GLU A N 1
ATOM 595 C CA . GLU A 1 82 ? 5.888 -0.977 16.321 1.00 90.81 82 GLU A CA 1
ATOM 596 C C . GLU A 1 82 ? 4.930 -2.151 16.578 1.00 90.81 82 GLU A C 1
ATOM 598 O O . GLU A 1 82 ? 3.729 -2.125 16.284 1.00 90.81 82 GLU A O 1
ATOM 603 N N . THR A 1 83 ? 5.475 -3.228 17.138 1.00 86.44 83 THR A N 1
ATOM 604 C CA . THR A 1 83 ? 4.675 -4.362 17.604 1.00 86.44 83 THR A CA 1
ATOM 605 C C . THR A 1 83 ? 3.742 -3.937 18.737 1.00 86.44 83 THR A C 1
ATOM 607 O O . THR A 1 83 ? 4.179 -3.291 19.682 1.00 86.44 83 THR A O 1
ATOM 610 N N . GLY A 1 84 ? 2.474 -4.349 18.673 1.00 88.19 84 GLY A N 1
ATOM 611 C CA . GLY A 1 84 ? 1.462 -4.027 19.689 1.00 88.19 84 GLY A CA 1
ATOM 612 C C . GLY A 1 84 ? 0.524 -2.879 19.305 1.00 88.19 84 GLY A C 1
ATOM 613 O O . GLY A 1 84 ? -0.521 -2.727 19.936 1.00 88.19 84 GLY A O 1
ATOM 614 N N . CYS A 1 85 ? 0.829 -2.129 18.239 1.00 93.44 85 CYS A N 1
ATOM 615 C CA . CYS A 1 85 ? -0.117 -1.184 17.655 1.00 93.44 85 CYS A CA 1
ATOM 616 C C . CYS A 1 85 ? -1.365 -1.907 17.130 1.00 93.44 85 CYS A C 1
ATOM 618 O O . CYS A 1 85 ? -1.287 -3.003 16.567 1.00 93.44 85 CYS A O 1
ATOM 620 N N . ARG A 1 86 ? -2.518 -1.258 17.282 1.00 95.81 86 ARG A N 1
ATOM 621 C CA . ARG A 1 86 ? -3.769 -1.679 16.652 1.00 95.81 86 ARG A CA 1
ATOM 622 C C . ARG A 1 86 ? -4.076 -0.785 15.462 1.00 95.81 86 ARG A C 1
ATOM 624 O O . ARG A 1 86 ? -3.563 0.327 15.365 1.00 95.81 86 ARG A O 1
ATOM 631 N N . PHE A 1 87 ? -4.914 -1.275 14.561 1.00 96.12 87 PHE A N 1
ATOM 632 C CA . PHE A 1 87 ? -5.253 -0.590 13.322 1.00 96.12 87 PHE A CA 1
ATOM 633 C C . PHE A 1 87 ? -6.752 -0.637 13.055 1.00 96.12 87 PHE A C 1
ATOM 635 O O . PHE A 1 87 ? -7.413 -1.624 13.378 1.00 96.12 87 PHE A O 1
ATOM 642 N N . HIS A 1 88 ? -7.263 0.399 12.398 1.00 95.56 88 HIS A N 1
ATOM 643 C CA . HIS A 1 88 ? -8.591 0.417 11.794 1.00 95.56 88 HIS A CA 1
ATOM 644 C C . HIS A 1 88 ? -8.490 0.470 10.275 1.00 95.56 88 HIS A C 1
ATOM 646 O O . HIS A 1 88 ? -7.483 0.909 9.717 1.00 95.56 88 HIS A O 1
ATOM 652 N N . VAL A 1 89 ? -9.575 0.060 9.622 1.00 94.81 89 VAL A N 1
ATOM 653 C CA . VAL A 1 89 ? -9.749 0.186 8.178 1.00 94.81 89 VAL A CA 1
ATOM 654 C C . VAL A 1 89 ? -10.754 1.294 7.876 1.00 94.81 89 VAL A C 1
ATOM 656 O O . VAL A 1 89 ? -11.856 1.342 8.435 1.00 94.81 89 VAL A O 1
ATOM 659 N N . GLU A 1 90 ? -10.366 2.167 6.957 1.00 93.75 90 GLU A N 1
ATOM 660 C CA . GLU A 1 90 ? -11.197 3.209 6.379 1.00 93.75 90 GLU A CA 1
ATOM 661 C C . GLU A 1 90 ? -11.340 2.998 4.872 1.00 93.75 90 GLU A C 1
ATOM 663 O O . GLU A 1 90 ? -10.416 2.553 4.192 1.00 93.75 90 GLU A O 1
ATOM 668 N N . PHE A 1 91 ? -12.503 3.359 4.344 1.00 92.62 91 PHE A N 1
ATOM 669 C CA . PHE A 1 91 ? -12.807 3.328 2.920 1.00 92.62 91 PHE A CA 1
ATOM 670 C C . PHE A 1 91 ? -12.962 4.755 2.415 1.00 92.62 91 PHE A C 1
ATOM 672 O O . PHE A 1 91 ? -13.662 5.565 3.032 1.00 92.62 91 PHE A O 1
ATOM 679 N N . GLN A 1 92 ? -12.336 5.059 1.284 1.00 88.88 92 GLN A N 1
ATOM 680 C CA . GLN A 1 92 ? -12.383 6.381 0.672 1.00 88.88 92 GLN A CA 1
ATOM 681 C C . GLN A 1 92 ? -12.650 6.249 -0.824 1.00 88.88 92 GLN A C 1
ATOM 683 O O . GLN A 1 92 ? -11.956 5.518 -1.524 1.00 88.88 92 GLN A O 1
ATOM 688 N N . ALA A 1 93 ? -13.652 6.965 -1.337 1.00 82.12 93 ALA A N 1
ATOM 689 C CA . ALA A 1 93 ? -13.791 7.096 -2.784 1.00 82.12 93 ALA A CA 1
ATOM 690 C C . ALA A 1 93 ? -12.746 8.1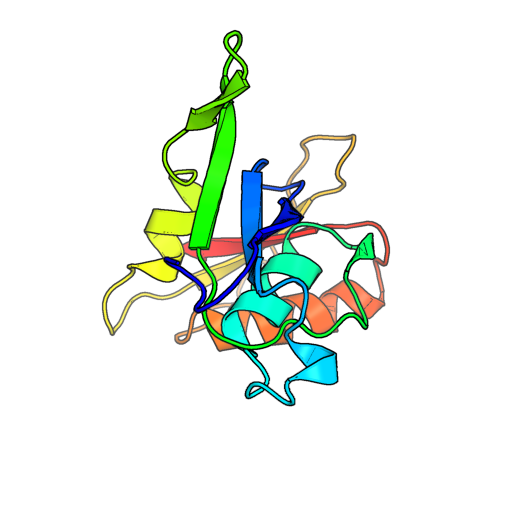11 -3.294 1.00 82.12 93 ALA A C 1
ATOM 692 O O . ALA A 1 93 ? -12.726 9.224 -2.749 1.00 82.12 93 ALA A O 1
ATOM 693 N N . PRO A 1 94 ? -11.944 7.778 -4.327 1.00 67.25 94 PRO A N 1
ATOM 694 C CA . PRO A 1 94 ? -10.840 8.615 -4.813 1.00 67.25 94 PRO A CA 1
ATOM 695 C C . PRO A 1 94 ? -11.236 10.062 -5.136 1.00 67.25 94 PRO A C 1
ATOM 697 O O . PRO A 1 94 ? -10.447 10.978 -4.973 1.00 67.25 94 PRO A O 1
ATOM 700 N N . SER A 1 95 ? -12.480 10.293 -5.566 1.00 68.75 95 SER A N 1
ATOM 701 C CA . SER A 1 95 ? -12.956 11.610 -6.005 1.00 68.75 95 SER A CA 1
ATOM 702 C C . SER A 1 95 ? -13.615 12.469 -4.922 1.00 68.75 95 SER A C 1
ATOM 704 O O . SER A 1 95 ? -13.869 13.646 -5.158 1.00 68.75 95 SER A O 1
ATOM 706 N N . SER A 1 96 ? -13.958 11.906 -3.758 1.00 69.75 96 SER A N 1
ATOM 707 C CA . SER A 1 96 ? -14.845 12.589 -2.796 1.00 69.75 96 SER A CA 1
ATOM 708 C C . SER A 1 96 ? -14.160 13.079 -1.522 1.00 69.75 96 SER A C 1
ATOM 710 O O . SER A 1 96 ? -14.776 13.821 -0.761 1.00 69.75 96 SER A O 1
ATOM 712 N N . GLY A 1 97 ? -12.948 12.593 -1.224 1.00 69.31 97 GLY A N 1
ATOM 713 C CA . GLY A 1 97 ? -12.242 12.850 0.041 1.00 69.31 97 GLY A CA 1
ATOM 714 C C . GLY A 1 97 ? -12.946 12.324 1.305 1.00 69.31 97 GLY A C 1
ATOM 715 O O . GLY A 1 97 ? -12.383 12.355 2.397 1.00 69.31 97 GLY A O 1
ATOM 716 N N . ARG A 1 98 ? -14.183 11.821 1.194 1.00 78.06 98 ARG A N 1
ATOM 717 C CA . ARG A 1 98 ? -14.994 11.386 2.330 1.00 78.06 98 ARG A CA 1
ATOM 718 C C . ARG A 1 98 ? -14.595 9.980 2.753 1.00 78.06 98 ARG A C 1
ATOM 720 O O . ARG A 1 98 ? -14.818 9.009 2.030 1.00 78.06 98 ARG A O 1
ATOM 727 N N . ARG A 1 99 ? -14.078 9.890 3.975 1.00 84.56 99 ARG A N 1
ATOM 728 C CA . ARG A 1 99 ? -13.664 8.642 4.616 1.00 84.56 99 ARG A CA 1
ATOM 729 C C . ARG A 1 99 ? -14.824 8.020 5.377 1.00 84.56 99 ARG A C 1
ATOM 731 O O . ARG A 1 99 ? -15.629 8.717 5.999 1.00 84.56 99 ARG A O 1
ATOM 738 N N . ARG A 1 100 ? -14.922 6.697 5.320 1.00 85.56 100 ARG A N 1
ATOM 739 C CA . ARG A 1 100 ? -15.856 5.913 6.125 1.00 85.56 100 ARG A CA 1
ATOM 740 C C . ARG A 1 100 ? -15.084 4.845 6.873 1.00 85.56 100 ARG A C 1
ATOM 742 O O . ARG A 1 100 ? -14.488 3.970 6.258 1.00 85.56 100 ARG A O 1
ATOM 749 N N . ARG A 1 101 ? -15.132 4.911 8.196 1.00 85.56 101 ARG A N 1
ATOM 750 C CA . ARG A 1 101 ? -14.576 3.888 9.076 1.00 85.56 101 ARG A CA 1
ATOM 751 C C . ARG A 1 101 ? -15.644 2.850 9.401 1.00 85.56 101 ARG A C 1
ATOM 753 O O . ARG A 1 101 ? -16.799 3.212 9.624 1.00 85.56 101 ARG A O 1
ATOM 760 N N . LEU A 1 102 ? -15.251 1.582 9.475 1.00 78.50 102 LEU A N 1
ATOM 761 C CA . LEU A 1 102 ? -16.104 0.550 10.062 1.00 78.50 102 LEU A CA 1
ATOM 762 C C . LEU A 1 102 ? -15.963 0.585 11.593 1.00 78.50 102 LEU A C 1
ATOM 764 O O . LEU A 1 102 ? -14.857 0.394 12.106 1.00 78.50 102 LEU A O 1
ATOM 768 N N . PRO A 1 103 ? -17.040 0.876 12.343 1.00 81.06 103 PRO A N 1
ATOM 769 C CA . PRO A 1 103 ? -16.971 0.943 13.796 1.00 81.06 103 PRO A CA 1
ATOM 770 C C . PRO A 1 103 ? -16.769 -0.450 14.408 1.00 81.06 103 PRO A C 1
ATOM 772 O O . PRO A 1 103 ? -17.300 -1.439 13.910 1.00 81.06 103 PRO A O 1
ATOM 775 N N . GLY A 1 104 ? -16.019 -0.513 15.511 1.00 82.38 104 GLY A N 1
ATOM 776 C CA . GLY A 1 104 ? -15.871 -1.723 16.330 1.00 82.38 104 GLY A CA 1
ATOM 777 C C . GLY A 1 104 ? -14.913 -2.795 15.799 1.00 82.38 104 GLY A C 1
ATOM 778 O O . GLY A 1 104 ? -14.762 -3.820 16.457 1.00 82.38 104 GLY A O 1
ATOM 779 N N . LEU A 1 105 ? -14.256 -2.574 14.654 1.00 90.88 105 LEU A N 1
ATOM 780 C CA . LEU A 1 105 ? -13.253 -3.494 14.111 1.00 90.88 105 LEU A CA 1
ATOM 781 C C . LEU A 1 105 ? -11.830 -2.951 14.286 1.00 90.88 105 LEU A C 1
ATOM 783 O O . LEU A 1 105 ? -11.522 -1.814 13.911 1.00 90.88 105 LEU A O 1
ATOM 787 N N . GLU A 1 106 ? -10.971 -3.799 14.849 1.00 94.69 106 GLU A N 1
ATOM 788 C CA . GLU A 1 106 ? -9.557 -3.547 15.114 1.00 94.69 106 GLU A CA 1
ATOM 789 C C . GLU A 1 106 ? -8.711 -4.742 14.689 1.00 94.69 106 GLU A C 1
ATOM 791 O O . GLU A 1 106 ? -9.087 -5.895 14.895 1.00 94.69 106 GLU A O 1
ATOM 796 N N . TRP A 1 107 ? -7.531 -4.452 14.150 1.00 95.56 107 TRP A N 1
ATOM 797 C CA . TRP A 1 107 ? -6.539 -5.450 13.769 1.00 95.56 107 TRP A CA 1
ATOM 798 C C . TRP A 1 107 ? -5.246 -5.220 14.536 1.00 95.56 107 TRP A C 1
ATOM 800 O O . TRP A 1 107 ? -4.825 -4.084 14.722 1.00 95.56 107 TRP A O 1
ATOM 810 N N . THR A 1 108 ? -4.571 -6.297 14.929 1.00 94.44 108 THR A N 1
ATOM 811 C CA . THR A 1 108 ? -3.240 -6.247 15.564 1.00 94.44 108 THR A CA 1
ATOM 812 C C . THR A 1 108 ? -2.093 -6.320 14.552 1.00 94.44 108 THR A C 1
ATOM 814 O O . THR A 1 108 ? -0.942 -6.060 14.889 1.00 94.44 108 THR A O 1
ATOM 817 N N . GLY A 1 109 ? -2.391 -6.667 13.294 1.00 94.88 109 GLY A N 1
ATOM 818 C CA . GLY A 1 109 ? -1.416 -6.756 12.209 1.00 94.88 109 GLY A CA 1
ATOM 819 C C . GLY A 1 109 ? -1.758 -5.816 11.058 1.00 94.88 109 GLY A C 1
ATOM 820 O O . GLY A 1 109 ? -2.797 -5.977 10.424 1.00 94.88 109 GLY A O 1
ATOM 821 N N . LYS A 1 110 ? -0.854 -4.884 10.729 1.00 95.12 110 LYS A N 1
ATOM 822 C CA . LYS A 1 110 ? -1.039 -3.904 9.641 1.00 95.12 110 LYS A CA 1
ATOM 823 C C . LYS A 1 110 ? -1.346 -4.529 8.278 1.00 95.12 110 LYS A C 1
ATOM 825 O O . LYS A 1 110 ? -2.263 -4.093 7.594 1.00 95.12 110 LYS A O 1
ATOM 830 N N . PHE A 1 111 ? -0.627 -5.583 7.889 1.00 96.44 111 PHE A N 1
ATOM 831 C CA . PHE A 1 111 ? -0.874 -6.254 6.605 1.00 96.44 111 PHE A CA 1
ATOM 832 C C . PHE A 1 111 ? -2.099 -7.175 6.639 1.00 96.44 111 PHE A C 1
ATOM 834 O O . PHE A 1 111 ? -2.740 -7.353 5.607 1.00 96.44 111 PHE A O 1
ATOM 841 N N . THR A 1 112 ? -2.483 -7.682 7.814 1.00 96.31 112 THR A N 1
ATOM 842 C CA . THR A 1 112 ? -3.778 -8.353 7.998 1.00 96.31 112 THR A CA 1
ATOM 843 C C . THR A 1 112 ? -4.925 -7.358 7.825 1.00 96.31 112 THR A C 1
ATOM 845 O O . THR A 1 112 ? -5.878 -7.661 7.119 1.00 96.31 112 THR A O 1
ATOM 848 N N . ALA A 1 113 ? -4.794 -6.143 8.372 1.00 96.38 113 ALA A N 1
ATOM 849 C CA . ALA A 1 113 ? -5.769 -5.068 8.192 1.00 96.38 113 ALA A CA 1
ATOM 850 C C . ALA A 1 113 ? -5.930 -4.683 6.712 1.00 96.38 113 ALA A C 1
ATOM 852 O O . ALA A 1 113 ? -7.052 -4.532 6.242 1.00 96.38 113 ALA A O 1
ATOM 853 N N . TYR A 1 114 ? -4.828 -4.588 5.955 1.00 96.94 114 TYR A N 1
ATOM 854 C CA . TYR A 1 114 ? -4.892 -4.373 4.504 1.00 96.94 114 TYR A CA 1
ATOM 855 C C . TYR A 1 114 ? -5.612 -5.516 3.781 1.00 96.94 114 TYR A C 1
ATOM 857 O O . TYR A 1 114 ? -6.502 -5.262 2.974 1.00 96.94 114 TYR A O 1
ATOM 865 N N . ALA A 1 115 ? -5.246 -6.768 4.071 1.00 97.19 115 ALA A N 1
ATOM 866 C CA . ALA A 1 115 ? -5.841 -7.931 3.418 1.00 97.19 115 ALA A CA 1
ATOM 867 C C . ALA A 1 115 ? -7.347 -8.050 3.704 1.00 97.19 115 ALA A C 1
ATOM 869 O O . ALA A 1 115 ? -8.137 -8.240 2.780 1.00 97.19 115 ALA A O 1
ATOM 870 N N . ASP A 1 116 ? -7.760 -7.897 4.961 1.00 96.06 116 ASP A N 1
ATOM 871 C CA . ASP A 1 116 ? -9.172 -7.960 5.342 1.00 96.06 116 ASP A CA 1
ATOM 872 C C . ASP A 1 116 ? -9.948 -6.738 4.854 1.00 96.06 116 ASP A C 1
ATOM 874 O O . ASP A 1 116 ? -11.070 -6.876 4.373 1.00 96.06 116 ASP A O 1
ATOM 878 N N . GLY A 1 117 ? -9.341 -5.550 4.900 1.00 95.31 117 GLY A N 1
ATOM 879 C CA . GLY A 1 117 ? -9.923 -4.336 4.338 1.00 95.31 117 GLY A CA 1
ATOM 880 C C . GLY A 1 117 ? -10.198 -4.460 2.841 1.00 95.31 117 GLY A C 1
ATOM 881 O O . GLY A 1 117 ? -11.261 -4.052 2.382 1.00 95.31 117 GLY A O 1
ATOM 882 N N .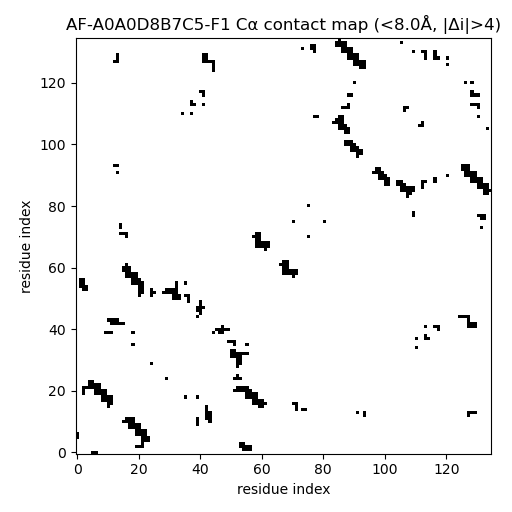 LEU A 1 118 ? -9.288 -5.087 2.089 1.00 95.69 118 LEU A N 1
ATOM 883 C CA . LEU A 1 118 ? -9.483 -5.386 0.670 1.00 95.69 118 LEU A CA 1
ATOM 884 C C . LEU A 1 118 ? -10.617 -6.387 0.434 1.00 95.69 118 LEU A C 1
ATOM 886 O O . LEU A 1 118 ? -11.454 -6.127 -0.421 1.00 95.69 118 LEU A O 1
ATOM 890 N N . ARG A 1 119 ? -10.714 -7.459 1.229 1.00 94.75 119 ARG A N 1
ATOM 891 C CA . ARG A 1 119 ? -11.849 -8.402 1.153 1.00 94.75 119 ARG A CA 1
ATOM 892 C C . ARG A 1 119 ? -13.185 -7.714 1.430 1.00 94.75 119 ARG A C 1
ATOM 894 O O . ARG A 1 119 ? -14.172 -7.953 0.747 1.00 94.75 119 ARG A O 1
ATOM 901 N N . LEU A 1 120 ? -13.227 -6.823 2.419 1.00 92.44 120 LEU A N 1
ATOM 902 C CA . LEU A 1 120 ? -14.417 -6.018 2.712 1.00 92.44 120 LEU A CA 1
ATOM 903 C C . LEU A 1 120 ? -14.742 -5.036 1.571 1.00 92.44 120 LEU A C 1
ATOM 905 O O . LEU A 1 120 ? -15.909 -4.708 1.353 1.00 92.44 120 LEU A O 1
ATOM 909 N N . ALA A 1 121 ? -13.727 -4.587 0.826 1.00 91.50 121 ALA A N 1
ATOM 910 C CA . ALA A 1 121 ? -13.877 -3.712 -0.333 1.00 91.50 121 ALA A CA 1
ATOM 911 C C . ALA A 1 121 ? -14.363 -4.426 -1.606 1.00 91.50 121 ALA A C 1
ATOM 913 O O . ALA A 1 121 ? -14.635 -3.731 -2.585 1.00 91.50 121 ALA A O 1
ATOM 914 N N . ASP A 1 122 ? -14.512 -5.757 -1.620 1.00 89.12 122 ASP A N 1
ATOM 915 C CA . ASP A 1 122 ? -15.016 -6.496 -2.792 1.00 89.12 122 ASP A CA 1
ATOM 916 C C . ASP A 1 122 ? -16.430 -6.033 -3.191 1.00 89.12 122 ASP A C 1
ATOM 918 O O . ASP A 1 122 ? -16.764 -5.963 -4.373 1.00 89.12 122 ASP A O 1
ATOM 922 N N . GLY A 1 123 ? -17.244 -5.607 -2.217 1.00 85.94 123 GLY A N 1
ATOM 923 C CA . GLY A 1 123 ? -18.549 -4.979 -2.463 1.00 85.94 123 GLY A CA 1
ATOM 924 C C . GLY A 1 123 ? -18.484 -3.519 -2.941 1.00 85.94 123 GLY A C 1
ATOM 925 O O . GLY A 1 123 ? -19.514 -2.936 -3.276 1.00 85.94 123 GLY A O 1
ATOM 926 N N . PHE A 1 124 ? -17.294 -2.910 -2.966 1.00 86.31 124 PHE A N 1
ATOM 927 C CA . PHE A 1 124 ? -17.056 -1.490 -3.244 1.00 86.31 124 PHE A CA 1
ATOM 928 C C . PHE A 1 124 ? -15.833 -1.306 -4.170 1.00 86.31 124 PHE A C 1
ATOM 930 O O . PHE A 1 124 ? -14.797 -0.770 -3.755 1.00 86.31 124 PHE A O 1
ATOM 937 N N . PRO A 1 125 ? -15.923 -1.719 -5.450 1.00 83.50 125 PRO A N 1
ATOM 938 C CA . PRO A 1 125 ? -14.766 -1.854 -6.341 1.00 83.50 125 PRO A CA 1
ATOM 939 C C . PRO A 1 125 ? -14.013 -0.544 -6.618 1.00 83.50 125 PRO A C 1
ATOM 941 O O . PRO A 1 125 ? -12.837 -0.582 -6.951 1.00 83.50 125 PRO A O 1
ATOM 944 N N . GLY A 1 126 ? -14.660 0.614 -6.457 1.00 88.62 126 GLY A N 1
ATOM 945 C CA . GLY A 1 126 ? -14.043 1.926 -6.675 1.00 88.62 126 GLY A CA 1
ATOM 946 C C . GLY A 1 126 ? -13.482 2.605 -5.423 1.00 88.62 126 GLY A C 1
ATOM 947 O O . GLY A 1 126 ? -12.977 3.716 -5.534 1.00 88.62 126 GLY A O 1
ATOM 948 N N . MET A 1 127 ? -13.603 2.011 -4.232 1.00 91.50 127 MET A N 1
ATOM 949 C CA . MET A 1 127 ? -13.130 2.640 -2.991 1.00 91.50 127 MET A CA 1
ATOM 950 C C . MET A 1 127 ? -11.708 2.210 -2.668 1.00 91.50 127 MET A C 1
ATOM 952 O O . MET A 1 127 ? -11.453 1.016 -2.586 1.00 91.50 127 MET A O 1
ATOM 956 N N . ALA A 1 128 ? -10.809 3.154 -2.409 1.00 94.19 128 ALA A N 1
ATOM 957 C CA . ALA A 1 128 ? -9.526 2.861 -1.789 1.00 94.19 128 ALA A CA 1
ATOM 958 C C . ALA A 1 128 ? -9.720 2.377 -0.343 1.00 94.19 128 ALA A C 1
ATOM 960 O O . ALA A 1 128 ? -10.665 2.776 0.348 1.00 94.19 128 ALA A O 1
ATOM 961 N N . VAL A 1 129 ? -8.805 1.520 0.097 1.00 95.31 129 VAL A N 1
ATOM 962 C CA . VAL A 1 129 ? -8.714 0.978 1.451 1.00 95.31 129 VAL A CA 1
ATOM 963 C C . VAL A 1 129 ? -7.529 1.635 2.132 1.00 95.31 129 VAL A C 1
ATOM 965 O O . VAL A 1 129 ? -6.408 1.599 1.631 1.00 95.31 129 VAL A O 1
ATOM 968 N N . ARG A 1 130 ? -7.770 2.213 3.300 1.00 93.94 130 ARG A N 1
ATOM 969 C CA . ARG A 1 130 ? -6.747 2.856 4.113 1.00 93.94 130 ARG A CA 1
ATOM 970 C C . ARG A 1 130 ? -6.675 2.147 5.448 1.00 93.94 130 ARG A C 1
ATOM 972 O O . ARG A 1 130 ? -7.692 1.924 6.098 1.00 93.94 130 ARG A O 1
ATOM 979 N N . VAL A 1 131 ? -5.465 1.801 5.854 1.00 95.19 131 VAL A N 1
ATOM 980 C CA . VAL A 1 131 ? -5.191 1.327 7.208 1.00 95.19 131 VAL A CA 1
ATOM 981 C C . VAL A 1 131 ? -4.679 2.520 7.997 1.00 95.19 131 VAL A C 1
ATOM 983 O O . VAL A 1 131 ? -3.855 3.273 7.493 1.00 95.19 131 VAL A O 1
ATOM 986 N N . VAL A 1 132 ? -5.179 2.713 9.211 1.00 94.69 132 VAL A N 1
ATOM 987 C CA . VAL A 1 132 ? -4.753 3.801 10.102 1.00 94.69 132 VAL A CA 1
ATOM 988 C C 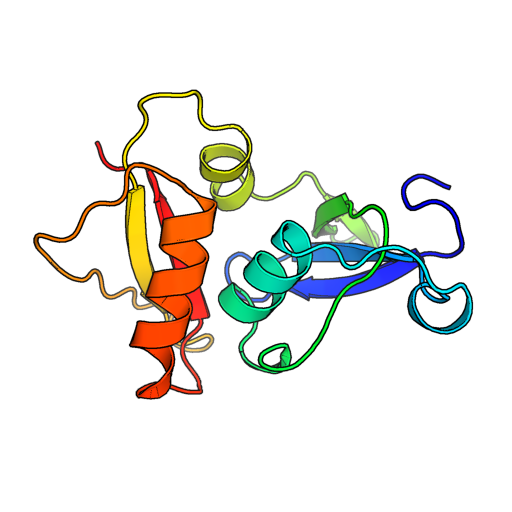. VAL A 1 132 ? -4.481 3.241 11.497 1.00 94.69 132 VAL A C 1
ATOM 990 O O . VAL A 1 132 ? -5.179 2.306 11.901 1.00 94.69 132 VAL A O 1
ATOM 993 N N . PRO A 1 133 ? -3.492 3.759 12.248 1.00 94.25 133 PRO A N 1
ATOM 994 C CA . PRO A 1 133 ? -3.312 3.376 13.643 1.00 94.25 133 PRO A CA 1
ATOM 995 C C . PRO A 1 133 ? -4.573 3.684 14.459 1.00 94.25 133 PRO A C 1
ATOM 997 O O . PRO A 1 133 ? -5.197 4.733 14.288 1.00 94.25 133 PRO A O 1
ATOM 1000 N N . ALA A 1 134 ? -4.951 2.757 15.329 1.00 88.38 134 ALA A N 1
ATOM 1001 C CA . ALA A 1 134 ? -5.954 2.995 16.352 1.00 88.38 134 ALA A CA 1
ATOM 1002 C C . ALA A 1 134 ? -5.332 3.819 17.496 1.00 88.38 134 ALA A C 1
ATOM 1004 O O . ALA A 1 134 ? -4.154 3.605 17.801 1.00 88.38 134 ALA A O 1
ATOM 1005 N N . PRO A 1 135 ? -6.089 4.754 18.095 1.00 74.31 135 PRO A N 1
ATOM 1006 C CA . PRO A 1 135 ? -5.650 5.500 19.270 1.00 74.31 135 PRO A CA 1
ATOM 1007 C C . PRO A 1 135 ? -5.471 4.614 20.512 1.00 74.31 135 PRO A C 1
ATOM 1009 O O . PRO A 1 135 ? -6.096 3.529 20.580 1.00 74.31 135 PRO A O 1
#

Foldseek 3Di:
DQQPADWDWLFFQVVGWTKIHHPCFVVVVAAWDLQVLLRSCQRFLVSVVPITGTDIDIFHAADPVRDTHHHDPLCCQLVVDDQPWKKWKWKAQSPPRDIDTDPPDIDRHSSVNSVVQSVVCPVPSRIHIGIGTDD

Radius of gyration: 14.73 Å; Cα contacts (8 Å, |Δi|>4): 276; chains: 1; bounding box: 38×35×36 Å

=== Feature glossary ===
Each block in this record encodes a different view of the same protein. In brief:

Predicted aligned error. PAE(i, j) answers: if I align the predicted and true structures on residue i, how far off (in Å) do I expect residue j to be? A block-diagonal PAE matrix with low values on the blocks and high values off-diagonal is the signature of a multi-domain protein with confidently predicted domains but uncertain inter-domain orientation.

Contact-map, Ramachandran, and PAE plots. Plot images: a contact map (which residues are close in 3D, as an N×N binary image), a Ramachandran scatter (backbone torsion angles, revealing secondary-structure composition at a glance), and — for AlphaFold structures — a PAE heatmap (pairwise prediction confidence).

Backbone torsions (φ/ψ). φ (phi) and ψ (psi) are the two rotatable backbone dihedrals per residue: φ is the C(i-1)–N–Cα–C torsion, ψ is the N–Cα–C–N(i+1) torsion, both in degrees on (−180°, 180°]. α-helical residues cluster near (−60°, −45°); β-strand residues near (−120°, +130°). A Ramachandran plot is simply a scatter of (φ, ψ) for every residue.

Foldseek 3Di. A 3Di character summarizes, for each residue, the relative orientation of the Cα frame of its nearest spatial neighbor. Because it encodes fold topology rather than chemistry, 3Di alignments detect remote structural similarity that sequence alignment misses.

Radius of gyration, Cα contacts, bounding box. Three whole-structure scalars: the radius of gyration (RMS distance of Cα from centroid, in Å), the count of Cα–Cα contacts (pairs closer than 8 Å and separated by more than four residues in sequence — i.e. tertiary, not local, contacts), and the bounding-box dimensions. Together they distinguish compact globular folds from extended fibres or disordered chains.

Sequence. Sequence gives the chain of amino acids in standard one-letter code (A=alanine, C=cysteine, …, Y=tyrosine), read N→C. It is the only feature that is directly encoded by the gene; all structural features are derived from the folded form of this sequence.

mmCIF coordinates. Atomic coordinates in PDBx/mmCIF format — the same representation the Protein Data Bank distributes. Each line of the _atom_site loop places one backbone atom in Cartesian space (units: ångströms, origin: arbitrary).

Secondary structure (3-state, P-SEA). Three-state secondary structure (P-SEA) collapses the eight DSSP classes into helix (a), strand (b), and coil (c). P-SEA assigns thes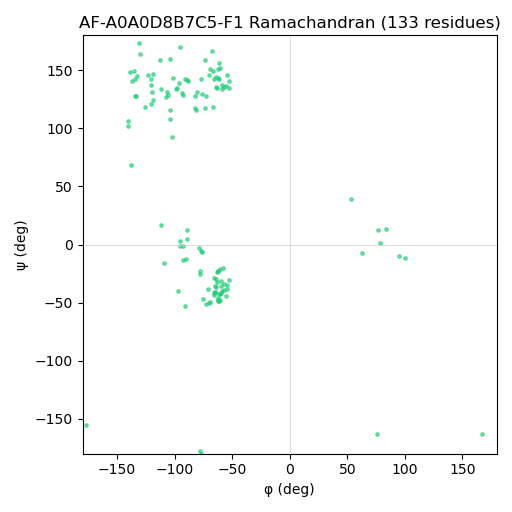e from Cα geometry alone — distances and angles — without requiring backbone oxygens, so it works on any Cα trace.

InterPro / GO / CATH / organism. Functional annotations link the protein to curated databases. InterPro entries identify conserved domains and families by matching the sequence against member-database signatures (Pfam, PROSITE, CDD, …). Gene Ontology (GO) terms describe molecular function, biological process, and cellular component in a controlled vocabulary. CATH places the structure in a hierarchical fold classification (Class/Architecture/Topology/Homologous-superfamily). The organism is the source species.

B-factor. B-factor (Debye–Waller factor) reflects atomic displacement in the crystal lattice. It is an experimental observable (units Å²), not a prediction; low values mean the atom is pinned down, high values mean it moves or is heterogeneous across the crystal.

Rendered structure images. Structure images are PyMOL renders from six orthogonal camera directions. Cartoon representation draws helices as coils and strands as arrows; sticks shows the backbone as bonds; surface shows the solvent-excluded envelope. Rainbow coloring maps sequence position to hue (blue→red, N→C); chain coloring assigns a distinct color per polypeptide.

Solvent-accessible surface area. Solvent-accessible surface area (SASA) is the area in Å² traced out by the centre of a 1.4 Å probe sphere (a water molecule) rolled over the protein's van der Waals surface (Shrake–Rupley / Lee–Richards construction). Buried residues have near-zero SASA; fully exposed residues can exceed 200 Å². The total SASA scales roughly with the number of surface residues.

Secondary structure (8-state, DSSP). The SS8 string is DSSP's per-residue secondary-structure call. α-helix (H) means an i→i+4 H-bond ladder; β-strand (E) means the residue participates in a β-sheet; 3₁₀ (G) and π (I) are tighter and wider helices; T/S are turns/bends; '-' is loop.

pLDDT. For AlphaFold models, the B-factor field carries pLDDT — the model's own estimate of local accuracy on a 0–100 scale. Regions with pLDDT<50 should be treated as essentially unmodeled; they often correspond to intrinsically disordered segments.

Nearest PDB structures. Nearest PDB neighbors are the top structural matches found by Foldseek when searching this structure against the entire Protein Data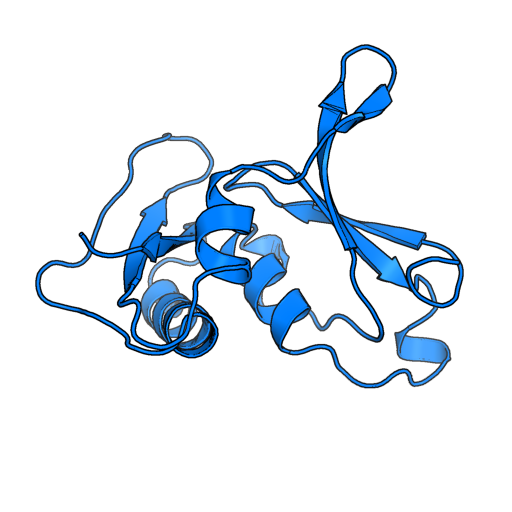 Bank. Each hit reports a TM-score (0 to 1; >0.5 almost always implies the same fold) and an E-value. These are *structural* homologs — they may share no detectable sequence similarity.